Protein AF-A0A935IX11-F1 (afdb_monomer)

Structure (mmCIF, N/CA/C/O backbone):
data_AF-A0A935IX11-F1
#
_entry.id   AF-A0A935IX11-F1
#
loop_
_atom_site.group_PDB
_atom_site.id
_atom_site.type_symbol
_atom_site.label_atom_id
_atom_site.label_alt_id
_atom_site.label_comp_id
_atom_site.label_asym_id
_atom_site.label_entity_id
_atom_site.label_seq_id
_atom_site.pdbx_PDB_ins_code
_atom_site.Cartn_x
_atom_site.Cartn_y
_atom_site.Cartn_z
_atom_site.occupancy
_atom_site.B_iso_or_equiv
_atom_site.auth_seq_id
_atom_site.auth_comp_id
_atom_site.auth_asym_id
_atom_site.auth_atom_id
_atom_site.pdbx_PDB_model_num
ATOM 1 N N . MET A 1 1 ? 14.697 8.630 -8.275 1.00 88.25 1 MET A N 1
ATOM 2 C CA . MET A 1 1 ? 14.583 9.178 -6.901 1.00 88.25 1 MET A CA 1
ATOM 3 C C . MET A 1 1 ? 13.273 9.926 -6.689 1.00 88.25 1 MET A C 1
ATOM 5 O O . MET A 1 1 ? 12.503 9.483 -5.852 1.00 88.25 1 MET A O 1
ATOM 9 N N . ALA A 1 2 ? 12.979 10.995 -7.444 1.00 96.44 2 ALA A N 1
ATOM 10 C CA . ALA A 1 2 ? 11.711 11.729 -7.308 1.00 96.44 2 ALA A CA 1
ATOM 11 C C . ALA A 1 2 ? 10.471 10.834 -7.500 1.00 96.44 2 ALA A C 1
ATOM 13 O O . ALA A 1 2 ? 9.545 10.897 -6.703 1.00 96.44 2 ALA A O 1
ATOM 14 N N . GLU A 1 3 ? 10.498 9.947 -8.496 1.00 94.50 3 GLU A N 1
ATOM 15 C CA . GLU A 1 3 ? 9.427 8.976 -8.756 1.00 94.50 3 GLU A CA 1
ATOM 16 C C . GLU A 1 3 ? 9.131 8.079 -7.545 1.00 94.50 3 GLU A C 1
ATOM 18 O O . GLU A 1 3 ? 8.006 8.054 -7.060 1.00 94.50 3 GLU A O 1
ATOM 23 N N . VAL A 1 4 ? 10.155 7.418 -6.997 1.00 94.25 4 VAL A N 1
ATOM 24 C CA . VAL A 1 4 ? 10.023 6.545 -5.818 1.00 94.25 4 VAL 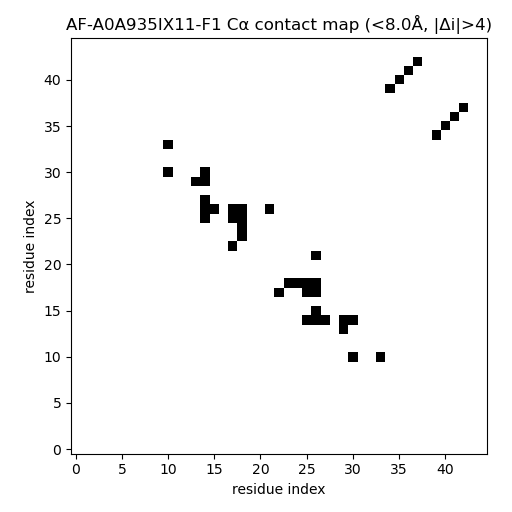A CA 1
ATOM 25 C C . VAL A 1 4 ? 9.505 7.321 -4.606 1.00 94.25 4 VAL A C 1
ATOM 27 O O . VAL A 1 4 ? 8.655 6.820 -3.874 1.00 94.25 4 VAL A O 1
ATOM 30 N N . PHE A 1 5 ? 9.977 8.552 -4.400 1.00 97.50 5 PHE A N 1
ATOM 31 C CA . PHE A 1 5 ? 9.496 9.402 -3.311 1.00 97.50 5 PHE A CA 1
ATOM 32 C C . PHE A 1 5 ? 8.010 9.749 -3.467 1.00 97.50 5 PHE A C 1
ATOM 34 O O . PHE A 1 5 ? 7.247 9.610 -2.513 1.00 97.50 5 PHE A O 1
ATOM 41 N N . ILE A 1 6 ? 7.588 10.154 -4.669 1.00 97.50 6 ILE A N 1
ATOM 42 C CA . ILE A 1 6 ? 6.188 10.485 -4.962 1.00 97.50 6 ILE A CA 1
ATOM 43 C C . ILE A 1 6 ? 5.307 9.245 -4.793 1.00 97.50 6 ILE A C 1
ATOM 45 O O . ILE A 1 6 ? 4.266 9.328 -4.147 1.00 97.50 6 ILE A O 1
ATOM 49 N N . LEU A 1 7 ? 5.741 8.093 -5.309 1.00 94.88 7 LEU A N 1
ATOM 50 C CA . LEU A 1 7 ? 5.003 6.837 -5.213 1.00 94.88 7 LEU A CA 1
ATOM 51 C C . LEU A 1 7 ? 4.747 6.449 -3.750 1.00 94.88 7 LEU A C 1
ATOM 53 O O . LEU A 1 7 ? 3.602 6.254 -3.345 1.00 94.88 7 LEU A O 1
ATOM 57 N N . ASN A 1 8 ? 5.808 6.409 -2.939 1.00 95.56 8 ASN A N 1
ATOM 58 C CA . ASN A 1 8 ? 5.705 6.066 -1.522 1.00 95.56 8 ASN A CA 1
ATOM 59 C C . ASN A 1 8 ? 4.895 7.106 -0.740 1.00 95.56 8 ASN A C 1
ATOM 61 O O . ASN A 1 8 ? 4.099 6.741 0.121 1.00 95.56 8 ASN A O 1
ATOM 65 N N . GLY A 1 9 ? 5.051 8.394 -1.060 1.00 97.25 9 GLY A N 1
ATOM 66 C CA . GLY A 1 9 ? 4.276 9.465 -0.440 1.00 97.25 9 GLY A CA 1
ATOM 67 C C . GLY A 1 9 ? 2.776 9.324 -0.703 1.00 97.25 9 GLY A C 1
ATOM 68 O O . GLY A 1 9 ? 1.980 9.385 0.233 1.00 97.25 9 GLY A O 1
ATOM 69 N N . VAL A 1 10 ? 2.378 9.078 -1.955 1.00 97.75 10 VAL A N 1
ATOM 70 C CA . VAL A 1 10 ? 0.966 8.906 -2.332 1.00 97.75 10 VAL A CA 1
ATOM 71 C C . VAL A 1 10 ? 0.370 7.655 -1.684 1.00 97.75 10 VAL A C 1
ATOM 73 O O . VAL A 1 10 ? -0.702 7.741 -1.084 1.00 97.75 10 VAL A O 1
ATOM 76 N N . VAL A 1 11 ? 1.067 6.513 -1.738 1.00 97.69 11 VAL A N 1
ATOM 77 C CA . VAL A 1 11 ? 0.604 5.278 -1.080 1.00 97.69 11 VAL A CA 1
ATOM 78 C C . VAL A 1 11 ? 0.490 5.482 0.432 1.00 97.69 11 VAL A C 1
ATOM 80 O O . VAL A 1 11 ? -0.522 5.112 1.019 1.00 97.69 11 VAL A O 1
ATOM 83 N N . GLY A 1 12 ? 1.465 6.141 1.063 1.00 97.69 12 GLY A N 1
ATOM 84 C CA . GLY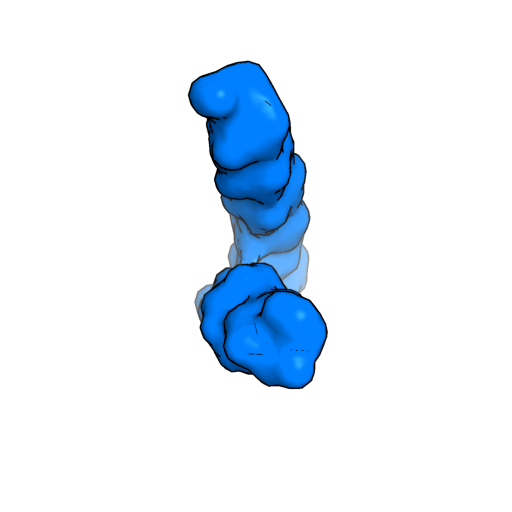 A 1 12 ? 1.440 6.446 2.493 1.00 97.69 12 GLY A CA 1
ATOM 85 C C . GLY A 1 12 ? 0.247 7.314 2.908 1.00 97.69 12 GLY A C 1
ATOM 86 O O . GLY A 1 12 ? -0.404 7.019 3.911 1.00 97.69 12 GLY A O 1
ATOM 87 N N . LEU A 1 13 ? -0.096 8.340 2.120 1.00 98.31 13 LEU A N 1
ATOM 88 C CA . LEU A 1 13 ? -1.277 9.176 2.373 1.00 98.31 13 LEU A CA 1
ATOM 89 C C . LEU A 1 13 ? -2.584 8.379 2.257 1.00 98.31 13 LEU A C 1
ATOM 91 O O . LEU A 1 13 ? -3.463 8.531 3.106 1.00 98.31 13 LEU A O 1
ATOM 95 N N . LEU A 1 14 ? -2.705 7.504 1.253 1.00 97.81 14 LEU A N 1
ATOM 96 C CA . LEU A 1 14 ? -3.874 6.632 1.084 1.00 97.81 14 LEU A CA 1
ATOM 97 C C . LEU A 1 14 ? -4.008 5.627 2.236 1.00 97.81 14 LEU A C 1
ATOM 99 O O . LEU A 1 14 ? -5.095 5.450 2.784 1.00 97.81 14 LEU A O 1
ATOM 103 N N . VAL A 1 15 ? -2.903 5.004 2.651 1.00 98.12 15 VAL A N 1
ATOM 104 C CA . VAL A 1 15 ? -2.868 4.095 3.807 1.00 98.12 15 VAL A CA 1
ATOM 105 C C . VAL A 1 15 ? -3.271 4.833 5.088 1.00 98.12 15 VAL A C 1
ATOM 107 O O . V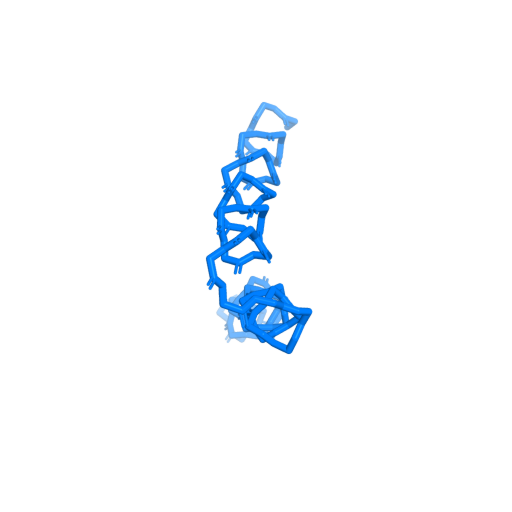AL A 1 15 ? -4.076 4.315 5.860 1.00 98.12 15 VAL A O 1
ATOM 110 N N . GLY A 1 16 ? -2.773 6.055 5.303 1.00 98.19 16 GLY A N 1
ATOM 111 C CA . GLY A 1 16 ? -3.128 6.886 6.457 1.00 98.19 16 GLY A CA 1
ATOM 112 C C . GLY A 1 16 ? -4.602 7.306 6.470 1.00 98.19 16 GLY A C 1
ATOM 113 O O . GLY A 1 16 ? -5.250 7.252 7.514 1.00 98.19 16 GLY A O 1
ATOM 114 N N . GLU A 1 17 ? -5.168 7.661 5.314 1.00 98.44 17 GLU A N 1
ATOM 115 C CA . GLU A 1 17 ? -6.600 7.955 5.175 1.00 98.44 17 GLU A CA 1
ATOM 116 C C . 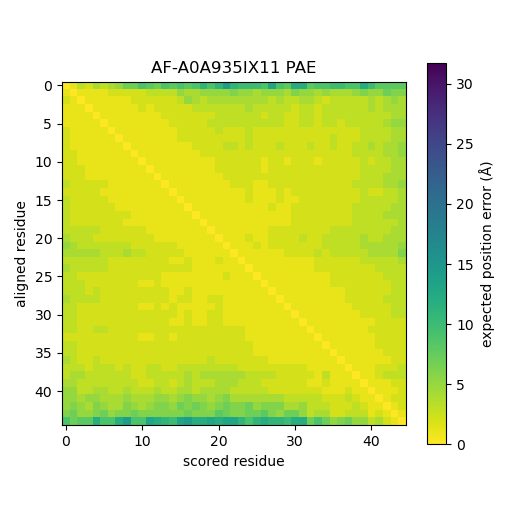GLU A 1 17 ? -7.465 6.749 5.563 1.00 98.44 17 GLU A C 1
ATOM 118 O O . GLU A 1 17 ? -8.414 6.888 6.340 1.00 98.44 17 GLU A O 1
ATOM 123 N N . ARG A 1 18 ? -7.095 5.556 5.088 1.00 98.31 18 ARG A N 1
ATOM 124 C CA . ARG A 1 18 ? -7.792 4.307 5.418 1.00 98.31 18 ARG A CA 1
ATOM 125 C C . ARG A 1 18 ? -7.619 3.900 6.864 1.00 98.31 18 ARG A C 1
ATOM 127 O O . ARG A 1 18 ? -8.579 3.452 7.479 1.00 98.31 18 ARG A O 1
ATOM 134 N N . TYR A 1 19 ? -6.445 4.131 7.435 1.00 98.31 19 TYR A N 1
ATOM 135 C CA . TYR A 1 19 ? -6.228 3.934 8.860 1.00 98.31 19 TYR A CA 1
ATOM 136 C C . TYR A 1 19 ? -7.200 4.777 9.699 1.00 98.31 19 TYR A C 1
ATOM 138 O O . TYR A 1 19 ? -7.813 4.257 10.628 1.00 98.31 19 TYR A O 1
ATOM 146 N N . MET A 1 20 ? -7.383 6.055 9.346 1.00 98.38 20 MET A N 1
ATOM 147 C CA . MET A 1 20 ? -8.267 6.968 10.081 1.00 98.38 20 MET A CA 1
ATOM 148 C C . MET A 1 20 ? -9.754 6.617 9.959 1.00 98.38 20 MET A C 1
ATOM 150 O O . MET A 1 20 ? -10.499 6.826 10.913 1.00 98.38 20 MET A O 1
ATOM 154 N N . LYS A 1 21 ? -10.200 6.131 8.795 1.00 98.44 21 LYS A N 1
ATOM 155 C CA . LYS A 1 21 ? -11.625 5.861 8.528 1.00 98.44 21 LYS A CA 1
ATOM 156 C C . LYS A 1 21 ? -12.047 4.434 8.861 1.00 98.44 21 LYS A C 1
ATOM 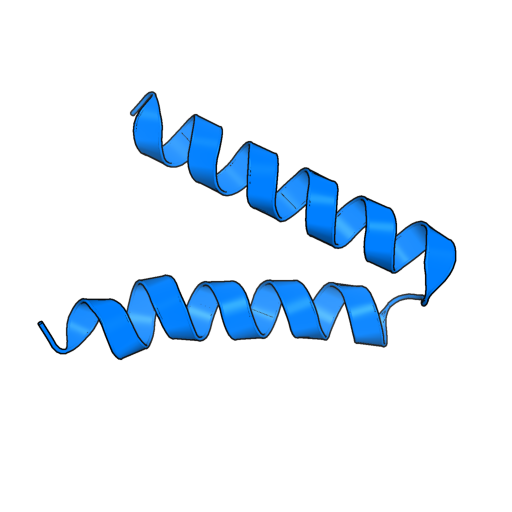158 O O . LYS A 1 21 ? -13.117 4.229 9.424 1.00 98.44 21 LYS A O 1
ATOM 163 N N . ASP A 1 22 ? -11.193 3.474 8.524 1.00 98.12 22 ASP A N 1
ATOM 164 C CA . ASP A 1 22 ? -11.541 2.055 8.433 1.00 98.12 22 ASP A CA 1
ATOM 165 C C . ASP A 1 22 ? -10.669 1.176 9.363 1.00 98.12 22 ASP A C 1
ATOM 167 O O . ASP A 1 22 ? -10.937 -0.012 9.547 1.00 98.12 22 ASP A O 1
ATOM 171 N N . GLY A 1 23 ? -9.637 1.754 9.991 1.00 98.00 23 GLY A N 1
ATOM 172 C CA . GLY A 1 23 ? -8.785 1.097 10.982 1.00 98.00 23 GLY A CA 1
ATOM 173 C C . GLY A 1 23 ? -7.582 0.338 10.408 1.00 98.00 23 GLY A C 1
ATOM 174 O O . GLY A 1 23 ? -7.265 0.381 9.218 1.00 98.00 23 GLY A O 1
ATOM 175 N N . LEU A 1 24 ? -6.876 -0.376 11.293 1.00 97.88 24 LEU A N 1
ATOM 176 C CA . LEU A 1 24 ? -5.576 -0.990 10.993 1.00 97.88 24 LEU A CA 1
ATOM 177 C C . LEU A 1 24 ? -5.633 -2.035 9.871 1.00 97.88 24 LEU A C 1
ATOM 179 O O . LEU A 1 24 ? -4.736 -2.077 9.034 1.00 97.88 24 LEU A O 1
ATOM 183 N N . VAL A 1 25 ? -6.676 -2.869 9.836 1.00 98.38 25 VAL A N 1
ATOM 184 C CA . VAL A 1 25 ? -6.796 -3.941 8.832 1.00 98.38 25 VAL A CA 1
ATOM 185 C C . VAL A 1 2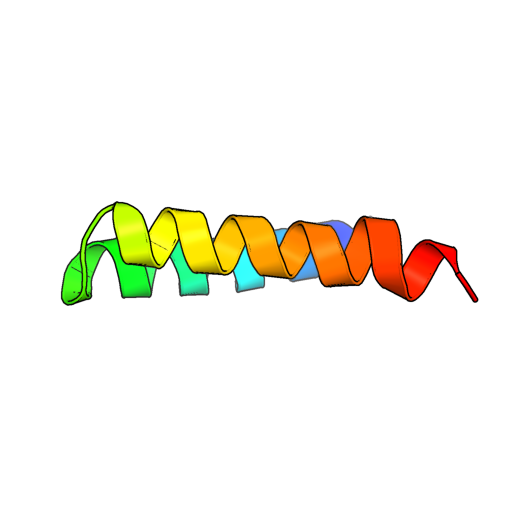5 ? -6.930 -3.359 7.424 1.00 98.38 25 VAL A C 1
ATOM 187 O O . VAL A 1 25 ? -6.294 -3.855 6.497 1.00 98.38 25 VAL A O 1
ATOM 190 N N . ALA A 1 26 ? -7.692 -2.273 7.267 1.00 97.88 26 ALA A N 1
ATOM 191 C CA . ALA A 1 26 ? -7.827 -1.589 5.986 1.00 97.88 26 ALA A CA 1
ATOM 192 C C . ALA A 1 26 ? -6.493 -0.977 5.532 1.00 97.88 26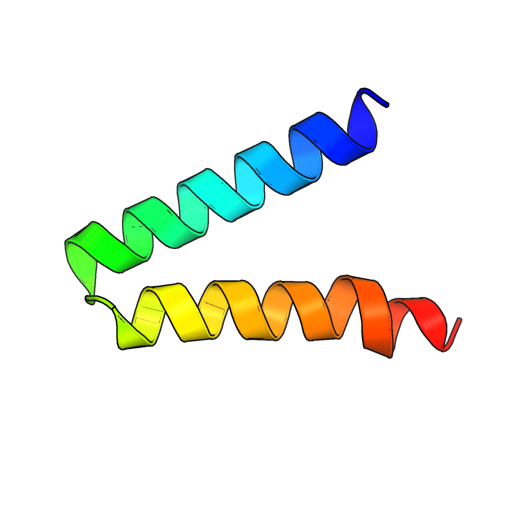 ALA A C 1
ATOM 194 O O . ALA A 1 26 ? -6.080 -1.174 4.391 1.00 97.88 26 ALA A O 1
ATOM 195 N N . ALA A 1 27 ? -5.781 -0.302 6.438 1.00 98.19 27 ALA A N 1
ATOM 196 C CA . ALA A 1 27 ? -4.463 0.270 6.165 1.00 98.19 27 ALA A CA 1
ATOM 197 C C . ALA A 1 27 ? -3.436 -0.799 5.746 1.00 98.19 27 ALA A C 1
ATOM 199 O O . ALA A 1 27 ? -2.765 -0.655 4.721 1.00 98.19 27 ALA A O 1
ATOM 200 N N . ALA A 1 28 ? -3.361 -1.900 6.499 1.00 98.00 28 ALA A N 1
ATOM 201 C CA . ALA A 1 28 ? -2.482 -3.026 6.196 1.00 98.00 28 ALA A CA 1
ATOM 202 C C . ALA A 1 28 ? -2.837 -3.685 4.855 1.00 98.00 28 ALA A C 1
ATOM 204 O O . ALA A 1 28 ? -1.940 -4.032 4.093 1.00 98.00 28 ALA A O 1
ATOM 205 N N . GLY A 1 29 ? -4.130 -3.805 4.535 1.00 98.12 29 GLY A N 1
ATOM 206 C CA . GLY A 1 29 ? -4.595 -4.331 3.254 1.00 98.12 29 GLY A CA 1
ATOM 207 C C . GLY A 1 29 ? -4.154 -3.476 2.066 1.00 98.12 29 GLY A C 1
ATOM 208 O O . GLY A 1 29 ? -3.647 -4.017 1.086 1.00 98.12 29 GLY A O 1
ATOM 209 N N . VAL A 1 30 ? -4.293 -2.148 2.152 1.00 97.94 30 VAL A N 1
ATOM 210 C CA . VAL A 1 30 ? -3.838 -1.242 1.081 1.00 97.94 30 VAL A CA 1
ATOM 211 C C . VAL A 1 30 ? -2.326 -1.324 0.893 1.00 97.94 30 VAL A C 1
ATOM 213 O O . VAL A 1 30 ? -1.866 -1.435 -0.240 1.00 97.94 30 VAL A O 1
ATOM 216 N N . HIS A 1 31 ? -1.557 -1.315 1.985 1.00 97.06 31 HIS A N 1
ATOM 217 C CA . HIS A 1 31 ? -0.102 -1.443 1.917 1.00 97.06 31 HIS A CA 1
ATOM 218 C C . HIS A 1 31 ? 0.321 -2.784 1.295 1.00 97.06 31 HIS A C 1
ATOM 220 O O . HIS A 1 31 ? 1.114 -2.806 0.359 1.00 97.06 31 HIS A O 1
ATOM 226 N N . PHE A 1 32 ? -0.283 -3.889 1.745 1.00 97.88 32 PHE A N 1
ATOM 227 C CA . PHE A 1 32 ? -0.016 -5.227 1.220 1.00 97.88 32 PHE A CA 1
ATOM 228 C C . PHE A 1 32 ? -0.278 -5.325 -0.287 1.00 97.88 32 PHE A C 1
ATOM 230 O O . PHE A 1 32 ? 0.568 -5.809 -1.035 1.00 97.88 32 PHE A O 1
ATOM 237 N N . TRP A 1 33 ? -1.434 -4.851 -0.757 1.00 98.06 33 TRP A N 1
ATOM 238 C CA . TRP A 1 33 ? -1.757 -4.919 -2.182 1.00 98.06 33 TRP A CA 1
ATOM 239 C C . TRP A 1 33 ? -0.888 -3.991 -3.033 1.00 98.06 33 TRP A C 1
ATOM 241 O O . TRP A 1 33 ? -0.559 -4.362 -4.160 1.00 98.06 33 TRP A O 1
ATOM 251 N N . ALA A 1 34 ? -0.477 -2.829 -2.511 1.00 96.25 34 ALA A N 1
ATOM 252 C CA . ALA A 1 34 ? 0.495 -1.975 -3.190 1.00 96.25 34 ALA A CA 1
ATOM 253 C C . ALA A 1 34 ? 1.818 -2.729 -3.411 1.00 96.25 34 ALA A C 1
ATOM 255 O O . ALA A 1 34 ? 2.303 -2.783 -4.541 1.00 96.25 34 ALA A O 1
ATOM 256 N N . ASP A 1 35 ? 2.339 -3.400 -2.382 1.00 95.75 35 ASP A N 1
ATOM 257 C CA . ASP A 1 35 ? 3.548 -4.222 -2.495 1.00 95.75 35 ASP A CA 1
ATOM 258 C C . ASP A 1 35 ? 3.383 -5.372 -3.495 1.00 95.75 35 ASP A C 1
ATOM 260 O O . ASP A 1 35 ? 4.279 -5.621 -4.301 1.00 95.75 35 ASP A O 1
ATOM 264 N N . VAL A 1 36 ? 2.231 -6.048 -3.510 1.00 98.00 36 VAL A N 1
ATOM 265 C CA . VAL A 1 36 ? 1.951 -7.093 -4.507 1.00 98.00 36 VAL A CA 1
ATOM 266 C C . VAL A 1 36 ? 2.001 -6.524 -5.926 1.00 98.00 36 VAL A C 1
ATOM 268 O O . VAL A 1 36 ? 2.630 -7.117 -6.798 1.00 98.00 36 VAL A O 1
ATOM 271 N N . VAL A 1 37 ? 1.382 -5.373 -6.185 1.00 96.44 37 VAL A N 1
ATOM 272 C CA . VAL A 1 37 ? 1.391 -4.778 -7.529 1.00 96.44 37 VAL A CA 1
ATOM 273 C C . VAL A 1 37 ? 2.805 -4.365 -7.943 1.00 96.44 37 VAL A C 1
ATOM 275 O O . VAL A 1 37 ? 3.242 -4.733 -9.032 1.00 96.44 37 VAL A O 1
ATOM 278 N N . PHE A 1 38 ? 3.530 -3.638 -7.090 1.00 93.75 38 PHE A N 1
ATOM 279 C CA . PHE A 1 38 ? 4.819 -3.046 -7.460 1.00 93.75 38 PHE A CA 1
ATOM 280 C C . PHE A 1 38 ? 6.001 -4.015 -7.396 1.00 93.75 38 PHE A C 1
ATOM 282 O O . PHE A 1 38 ? 6.94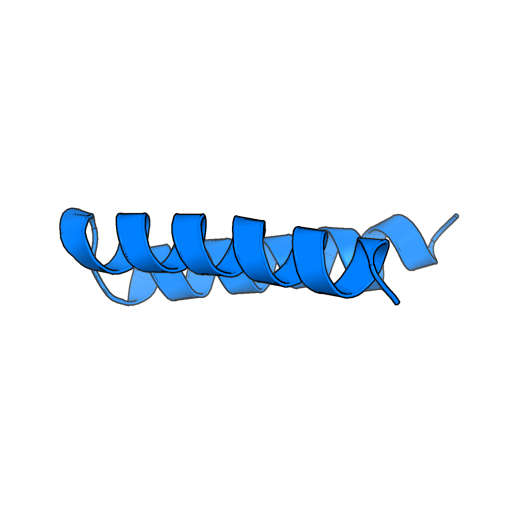6 -3.852 -8.163 1.00 93.75 38 PHE A O 1
ATOM 289 N N . HIS A 1 39 ? 5.970 -5.022 -6.523 1.00 92.12 39 HIS A N 1
ATOM 290 C CA . HIS A 1 39 ? 7.073 -5.977 -6.390 1.00 92.12 39 HIS A CA 1
ATOM 291 C C . HIS A 1 39 ? 6.788 -7.318 -7.056 1.00 92.12 39 HIS A C 1
ATOM 293 O O . HIS A 1 39 ? 7.705 -7.925 -7.602 1.00 92.12 39 HIS A O 1
ATOM 299 N N . VAL A 1 40 ? 5.538 -7.792 -7.019 1.00 95.94 40 VAL A N 1
ATOM 300 C CA . VAL A 1 40 ? 5.190 -9.100 -7.588 1.00 95.94 40 VAL A CA 1
ATOM 301 C C . VAL A 1 40 ? 4.734 -8.930 -9.025 1.00 95.94 40 VAL A C 1
ATOM 303 O O . VAL A 1 40 ? 5.426 -9.380 -9.924 1.00 95.94 40 VAL A O 1
ATOM 306 N N . VAL A 1 41 ? 3.604 -8.260 -9.258 1.00 96.50 41 VAL A N 1
ATOM 307 C CA . VAL A 1 41 ? 2.987 -8.190 -10.592 1.00 96.50 41 VAL A CA 1
ATOM 308 C C . VAL A 1 41 ? 3.884 -7.451 -11.574 1.00 96.50 41 VAL A C 1
ATOM 310 O O . VAL A 1 41 ? 4.132 -7.964 -12.658 1.00 96.50 41 VAL A O 1
ATOM 313 N N . TRP A 1 42 ? 4.408 -6.285 -11.197 1.00 90.75 42 TRP A N 1
ATOM 314 C CA . TRP A 1 42 ? 5.338 -5.546 -12.049 1.00 90.75 42 TRP A CA 1
ATOM 315 C C . TRP A 1 42 ? 6.630 -6.325 -12.311 1.00 90.75 42 TRP A C 1
ATOM 317 O O . TRP A 1 42 ? 7.153 -6.279 -13.414 1.00 90.75 42 TRP A O 1
ATOM 327 N N . GLY A 1 43 ? 7.114 -7.090 -11.328 1.00 84.88 43 GLY A N 1
ATOM 328 C CA . GLY A 1 43 ? 8.295 -7.944 -11.480 1.00 84.88 43 GLY A CA 1
ATOM 329 C C . GLY A 1 43 ? 8.104 -9.137 -12.425 1.00 84.88 43 GLY A C 1
ATOM 330 O O . GLY A 1 43 ? 9.078 -9.819 -12.734 1.00 84.88 43 GLY A O 1
ATOM 331 N N . LEU A 1 44 ? 6.874 -9.407 -12.879 1.00 90.94 44 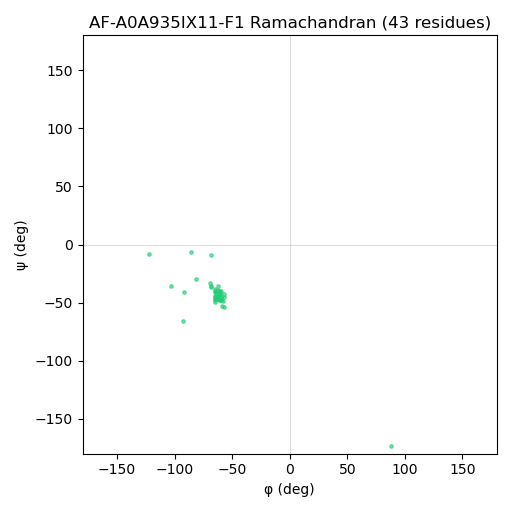LEU A N 1
ATOM 332 C CA . LEU A 1 44 ? 6.585 -10.415 -13.904 1.00 90.94 44 LEU A CA 1
ATOM 333 C C . LEU A 1 44 ? 6.722 -9.877 -15.340 1.00 90.94 44 LEU A C 1
ATOM 335 O O . LEU A 1 44 ? 6.595 -10.672 -16.273 1.00 90.94 44 LEU A O 1
ATOM 339 N N . PHE A 1 45 ? 6.951 -8.571 -15.521 1.00 84.12 45 PHE A N 1
ATOM 340 C CA . PHE A 1 45 ? 7.069 -7.905 -16.823 1.00 84.12 45 PHE A CA 1
ATOM 341 C C . PHE A 1 45 ? 8.474 -7.351 -17.075 1.00 84.12 45 PHE A C 1
ATOM 343 O O . PHE A 1 45 ? 9.164 -6.972 -16.103 1.00 84.12 45 PHE A O 1
#

Foldseek 3Di:
DVVVVVLCVVLVVVLVVCCVPPNDVRSVVSVVVSCCVPPPVVVVD

Nearest PDB structures (foldseek):
  1y76-assembly1_C  TM=5.789E-01  e=3.842E+00  Rattus norvegicus

Secondary structure (DSSP, 8-state):
-HHHHHHHHHHHHHHHHHHHHH-HHHHHHHHHHHHIIIIIIGGG-

Mean predicted aligned error: 2.43 Å

pLDDT: mean 96.1, std 3.39, range [84.12, 98.44]

Sequence (45 aa):
MAEVFILNGVVGLLVGERYMKDGLVAAAGVHFWADVVFHVVWGLF

Solvent-accessible surface area (backbone atoms only — not comparable to full-atom values): 2486 Å² total; per-residue (Å²): 108,71,64,61,50,51,52,52,50,54,51,51,52,55,26,51,53,32,32,74,76,66,30,68,68,47,18,51,49,51,51,52,52,50,48,42,48,67,60,49,58,49,62,75,107

Radius of gyration: 11.5 Å; Cα contacts (8 Å, |Δi|>4): 21; chains: 1; bounding box: 26×22×28 Å